Protein AF-A0A9D7EV94-F1 (afdb_monomer)

Structure (mmCIF, N/CA/C/O backbone):
data_AF-A0A9D7EV94-F1
#
_entry.id   AF-A0A9D7EV94-F1
#
loop_
_atom_site.group_PDB
_atom_site.id
_atom_site.type_symbol
_atom_site.label_atom_id
_atom_site.label_alt_id
_atom_site.label_comp_id
_atom_site.label_asym_id
_atom_site.label_entity_id
_atom_site.label_seq_id
_atom_site.pdbx_PDB_ins_code
_atom_site.Cartn_x
_atom_site.Cartn_y
_atom_site.Cartn_z
_atom_site.occupancy
_atom_site.B_iso_or_equiv
_atom_site.auth_seq_id
_atom_site.auth_comp_id
_atom_site.auth_asym_id
_atom_site.auth_atom_id
_atom_site.pdbx_PDB_model_num
ATOM 1 N N . MET A 1 1 ? -27.985 -12.246 15.672 1.00 58.81 1 MET A N 1
ATOM 2 C CA . MET A 1 1 ? -27.370 -10.903 15.567 1.00 58.81 1 MET A CA 1
ATOM 3 C C . MET A 1 1 ? -28.466 -9.871 15.795 1.00 58.81 1 MET A C 1
ATOM 5 O O . MET A 1 1 ? -29.436 -9.891 15.055 1.00 58.81 1 MET A O 1
ATOM 9 N N . THR A 1 2 ? -28.397 -9.056 16.849 1.00 80.75 2 THR A N 1
ATOM 10 C CA . THR A 1 2 ? -29.414 -8.018 17.110 1.00 80.75 2 THR A CA 1
ATOM 11 C C . THR A 1 2 ? -29.151 -6.788 16.237 1.00 80.75 2 THR A C 1
ATOM 13 O O . THR A 1 2 ? -28.001 -6.513 15.890 1.00 80.75 2 THR A O 1
ATOM 16 N N . ILE A 1 3 ? -30.199 -6.025 15.902 1.00 80.94 3 ILE A N 1
ATOM 17 C CA . ILE A 1 3 ? -30.101 -4.782 15.106 1.00 80.94 3 ILE A CA 1
ATOM 18 C C . ILE A 1 3 ? -29.064 -3.819 15.711 1.00 80.94 3 ILE A C 1
ATOM 20 O O . ILE A 1 3 ? -28.252 -3.239 14.996 1.00 80.94 3 ILE A O 1
ATOM 24 N N . PHE A 1 4 ? -29.019 -3.726 17.042 1.00 79.81 4 PHE A N 1
ATOM 25 C CA . PHE A 1 4 ? -28.048 -2.912 17.775 1.00 79.81 4 PHE A CA 1
ATOM 26 C C . PHE A 1 4 ? -26.586 -3.297 17.486 1.00 79.81 4 PHE A C 1
ATOM 28 O O . PHE A 1 4 ? -25.746 -2.431 17.233 1.00 79.81 4 PHE A O 1
ATOM 35 N N . ASN A 1 5 ? -26.279 -4.598 17.460 1.00 82.38 5 ASN A N 1
ATOM 36 C CA . ASN A 1 5 ? -24.929 -5.077 17.158 1.00 82.38 5 ASN A CA 1
ATOM 37 C C . ASN A 1 5 ? -24.549 -4.805 15.699 1.00 82.38 5 ASN A C 1
ATOM 39 O O . ASN A 1 5 ? -23.409 -4.437 15.431 1.00 82.38 5 ASN A O 1
ATOM 43 N N . ALA A 1 6 ? -25.503 -4.915 14.770 1.00 83.50 6 ALA A N 1
ATOM 44 C CA . ALA A 1 6 ? -25.271 -4.595 13.363 1.00 83.50 6 ALA A CA 1
ATOM 45 C C . ALA A 1 6 ? -24.903 -3.113 13.168 1.00 83.50 6 ALA A C 1
ATOM 47 O O . ALA A 1 6 ? -23.907 -2.808 12.513 1.00 83.50 6 ALA A O 1
ATOM 48 N N . VAL A 1 7 ? -25.640 -2.195 13.804 1.00 90.88 7 VAL A N 1
ATOM 49 C CA . VAL A 1 7 ? -25.361 -0.747 13.743 1.00 90.88 7 VAL A CA 1
ATOM 50 C C . VAL A 1 7 ? -23.974 -0.423 14.299 1.00 90.88 7 VAL A C 1
ATOM 52 O O . VAL A 1 7 ? -23.214 0.322 13.677 1.00 90.88 7 VAL A O 1
ATOM 55 N N . LYS A 1 8 ? -23.603 -1.018 15.440 1.00 87.81 8 LYS A N 1
ATOM 56 C CA . LYS A 1 8 ? -22.277 -0.820 16.043 1.00 87.81 8 LYS A CA 1
ATOM 57 C C . LYS A 1 8 ? -21.153 -1.310 15.124 1.00 87.81 8 LYS A C 1
ATOM 59 O O . LYS A 1 8 ? -20.160 -0.602 14.955 1.00 87.81 8 LYS A O 1
ATOM 64 N N . THR A 1 9 ? -21.319 -2.479 14.506 1.00 87.75 9 THR A N 1
ATOM 65 C CA . THR A 1 9 ? -20.346 -3.029 13.550 1.00 87.75 9 THR A CA 1
ATOM 66 C C . THR A 1 9 ? -20.185 -2.122 12.333 1.00 87.75 9 THR A C 1
ATOM 68 O O . THR A 1 9 ? -19.058 -1.773 11.985 1.00 87.75 9 THR A O 1
ATOM 71 N N . ILE A 1 10 ? -21.291 -1.668 11.733 1.00 90.69 10 ILE A N 1
ATOM 72 C CA . ILE A 1 10 ? -21.262 -0.754 10.579 1.00 90.69 10 ILE A CA 1
ATOM 73 C C . ILE A 1 10 ? -20.569 0.561 10.952 1.00 90.69 10 ILE A C 1
ATOM 75 O O . ILE A 1 10 ? -19.679 1.017 10.235 1.00 90.69 10 ILE A O 1
ATOM 79 N N . SER A 1 11 ? -20.914 1.152 12.099 1.00 91.75 11 SER A N 1
ATOM 80 C CA . SER A 1 11 ? -20.275 2.386 12.566 1.00 91.75 11 SER A CA 1
ATOM 81 C C . SER A 1 11 ? -18.770 2.208 12.789 1.00 91.75 11 SER A C 1
ATOM 83 O O . SER A 1 11 ? -17.992 3.106 12.457 1.00 91.75 11 SER A O 1
ATOM 85 N N . SER A 1 12 ? -18.349 1.070 13.347 1.00 89.69 12 SER A N 1
ATOM 86 C CA . SER A 1 12 ? -16.931 0.761 13.549 1.00 89.69 12 SER A CA 1
ATOM 87 C C . SER A 1 12 ? -16.199 0.633 12.215 1.00 89.69 12 SER A C 1
ATOM 89 O O . SER A 1 12 ? -15.134 1.224 12.045 1.00 89.69 12 SER A O 1
ATOM 91 N N . LEU A 1 13 ? -16.795 -0.073 11.252 1.00 92.25 13 LEU A N 1
ATOM 92 C CA . LEU A 1 13 ? -16.244 -0.250 9.911 1.00 92.25 13 LEU A CA 1
ATOM 93 C C . LEU A 1 13 ? -16.050 1.095 9.197 1.00 92.25 13 LEU A C 1
ATOM 95 O O . LEU A 1 13 ? -14.960 1.381 8.706 1.00 92.25 13 LEU A O 1
ATOM 99 N N . LEU A 1 14 ? -17.071 1.957 9.194 1.00 94.75 14 LEU A N 1
ATOM 100 C CA . LEU A 1 14 ? -16.985 3.290 8.585 1.00 94.75 14 LEU A CA 1
ATOM 101 C C . LEU A 1 14 ? -15.881 4.144 9.226 1.00 94.75 14 LEU A C 1
ATOM 103 O O . LEU A 1 14 ? -15.138 4.843 8.532 1.00 94.75 14 LEU A O 1
ATOM 107 N N . SER A 1 15 ? -15.735 4.061 10.551 1.00 94.56 15 SER A N 1
ATOM 108 C CA . SER A 1 15 ? -14.654 4.731 11.276 1.00 94.56 15 SER A CA 1
ATOM 109 C C . SER A 1 15 ? -13.273 4.204 10.865 1.00 94.56 15 SER A C 1
ATOM 111 O O . SER A 1 15 ? -12.369 5.002 10.594 1.00 94.56 15 SER A O 1
ATOM 113 N N . SER A 1 16 ? -13.109 2.882 10.761 1.00 95.19 16 SER A N 1
ATOM 114 C CA . SER A 1 16 ? -11.866 2.245 10.310 1.00 95.19 16 SER A CA 1
ATOM 115 C C . SER A 1 16 ? -11.503 2.627 8.877 1.00 95.19 16 SER A C 1
ATOM 117 O O . SER A 1 16 ? -10.353 2.988 8.621 1.00 95.19 16 SER A O 1
ATOM 119 N N . ILE A 1 17 ? -12.482 2.658 7.968 1.00 96.75 17 ILE A N 1
ATOM 120 C CA . ILE A 1 17 ? -12.293 3.109 6.582 1.00 96.75 17 ILE A CA 1
ATOM 121 C C . ILE A 1 17 ? -11.830 4.569 6.558 1.00 96.75 17 ILE A C 1
ATOM 123 O O . ILE A 1 17 ? -10.809 4.885 5.949 1.00 96.75 17 ILE A O 1
ATOM 127 N N . LYS A 1 18 ? -12.504 5.469 7.287 1.00 96.94 18 LYS A N 1
ATOM 128 C CA . LYS A 1 18 ? -12.112 6.889 7.361 1.00 96.94 18 LYS A CA 1
ATOM 129 C C . LYS A 1 18 ? -10.718 7.077 7.965 1.00 96.94 18 LYS A C 1
ATOM 131 O O . LYS A 1 18 ? -9.962 7.958 7.548 1.00 96.94 18 LYS A O 1
ATOM 136 N N . LYS A 1 19 ? -10.366 6.281 8.979 1.00 97.25 19 LYS A N 1
ATOM 137 C CA . LYS A 1 19 ? -9.023 6.278 9.573 1.00 97.25 19 LYS A CA 1
ATOM 138 C C . LYS A 1 19 ? -7.982 5.848 8.544 1.00 97.25 19 LYS A C 1
ATOM 140 O O . LYS A 1 19 ? -6.980 6.543 8.407 1.00 97.25 19 LYS A O 1
ATOM 145 N N . GLN A 1 20 ? -8.234 4.766 7.814 1.00 98.12 20 GLN A N 1
ATOM 146 C CA . GLN A 1 20 ? -7.299 4.252 6.822 1.00 98.12 20 GLN A CA 1
ATOM 147 C C . GLN A 1 20 ? -7.143 5.186 5.622 1.00 98.12 20 GLN A C 1
ATOM 149 O O . GLN A 1 20 ? -6.022 5.434 5.204 1.00 98.12 20 GLN A O 1
ATOM 154 N N . HIS A 1 21 ? -8.226 5.790 5.137 1.00 97.38 21 HIS A N 1
ATOM 155 C CA . HIS A 1 21 ? -8.156 6.778 4.061 1.00 97.38 21 HIS A CA 1
ATOM 156 C C . HIS A 1 21 ? -7.225 7.949 4.418 1.00 97.38 21 HIS A C 1
ATOM 158 O O . HIS A 1 21 ? -6.371 8.344 3.630 1.00 97.38 21 HIS A O 1
ATOM 164 N N . ARG A 1 22 ? -7.343 8.490 5.641 1.00 97.62 22 ARG A N 1
ATOM 165 C CA . ARG A 1 22 ? -6.420 9.533 6.128 1.00 97.62 22 ARG A CA 1
ATOM 166 C C . ARG A 1 22 ? -4.991 9.022 6.279 1.00 97.62 22 ARG A C 1
ATOM 168 O O . ARG A 1 22 ? -4.056 9.764 6.005 1.00 97.62 22 ARG A O 1
ATOM 175 N N . PHE A 1 23 ? -4.830 7.776 6.716 1.00 97.88 23 PHE A N 1
ATOM 176 C CA . PHE A 1 23 ? -3.520 7.154 6.873 1.00 97.88 23 PHE A CA 1
ATOM 177 C C . PHE A 1 23 ? -2.793 7.040 5.527 1.00 97.88 23 PHE A C 1
ATOM 179 O O . PHE A 1 23 ? -1.654 7.476 5.422 1.00 97.88 23 PHE A O 1
ATOM 186 N N . ILE 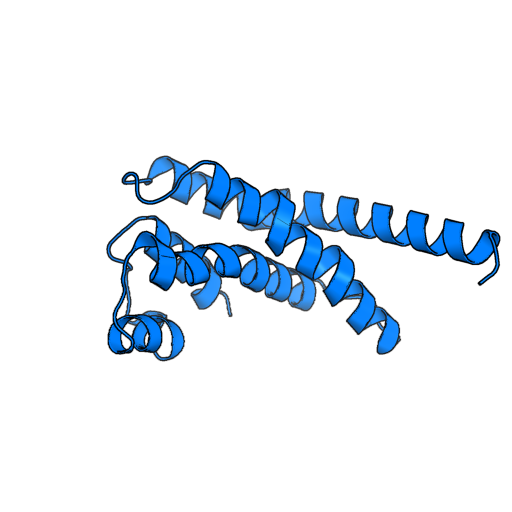A 1 24 ? -3.481 6.570 4.481 1.00 97.62 24 ILE A N 1
ATOM 187 C CA . ILE A 1 24 ? -2.966 6.521 3.103 1.00 97.62 24 ILE A CA 1
ATOM 188 C C . ILE A 1 24 ? -2.546 7.913 2.631 1.00 97.62 24 ILE A C 1
ATOM 190 O O . ILE A 1 24 ? -1.423 8.087 2.172 1.00 97.62 24 ILE A O 1
ATOM 194 N N . ALA A 1 25 ? -3.420 8.910 2.796 1.00 96.06 25 ALA A N 1
ATOM 195 C CA . ALA A 1 25 ? -3.134 10.287 2.394 1.00 96.06 25 ALA A CA 1
ATOM 196 C C . ALA A 1 25 ? -1.957 10.921 3.156 1.00 96.06 25 ALA A C 1
ATOM 198 O O . ALA A 1 25 ? -1.416 11.919 2.708 1.00 96.06 25 ALA A O 1
ATOM 199 N N . THR A 1 26 ? -1.572 10.373 4.311 1.00 96.19 26 THR A N 1
ATOM 200 C CA . THR A 1 26 ? -0.433 10.878 5.090 1.00 96.19 26 THR A CA 1
ATOM 201 C C . THR A 1 26 ? 0.852 10.132 4.742 1.00 96.19 26 THR A C 1
ATOM 203 O O . THR A 1 26 ? 1.899 10.745 4.586 1.00 96.19 26 THR A O 1
ATOM 206 N N . GLU A 1 27 ? 0.787 8.805 4.643 1.00 96.19 27 GLU A N 1
ATOM 207 C CA . GLU A 1 27 ? 1.979 7.951 4.581 1.00 96.19 27 GLU A CA 1
ATOM 208 C C . GLU A 1 27 ? 2.373 7.579 3.143 1.00 96.19 27 GLU A C 1
ATOM 210 O O . GLU A 1 27 ? 3.532 7.252 2.898 1.00 96.19 27 GLU A O 1
ATOM 215 N N . LEU A 1 28 ? 1.432 7.613 2.187 1.00 96.19 28 LEU A N 1
ATOM 216 C CA . LEU A 1 28 ? 1.699 7.250 0.788 1.00 96.19 28 LEU A CA 1
ATOM 217 C C . LEU A 1 28 ? 1.807 8.453 -0.154 1.00 96.19 28 LEU A C 1
ATOM 219 O O . LEU A 1 28 ? 2.230 8.268 -1.292 1.00 96.19 28 LEU A O 1
ATOM 223 N N . ASP A 1 29 ? 1.429 9.660 0.273 1.00 94.38 29 ASP A N 1
ATOM 224 C CA . ASP A 1 29 ? 1.285 10.810 -0.633 1.00 94.38 29 ASP A CA 1
ATOM 225 C C . ASP A 1 29 ? 2.571 11.119 -1.409 1.00 94.38 29 ASP A C 1
ATOM 22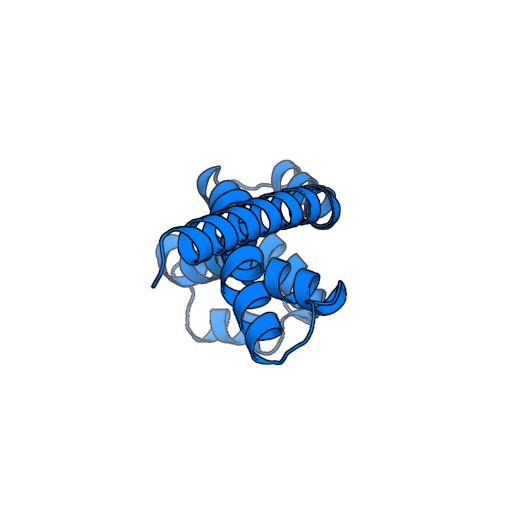7 O O . ASP A 1 29 ? 2.560 11.152 -2.638 1.00 94.38 29 ASP A O 1
ATOM 231 N N . GLU A 1 30 ? 3.707 11.222 -0.716 1.00 95.00 30 GLU A N 1
ATOM 232 C CA . GLU A 1 30 ? 4.998 11.507 -1.349 1.00 95.00 30 GLU A CA 1
ATOM 233 C C . GLU A 1 30 ? 5.444 10.392 -2.312 1.00 95.00 30 GLU A C 1
ATOM 235 O O . GLU A 1 30 ? 5.945 10.671 -3.408 1.00 95.00 30 GLU A O 1
ATOM 240 N N . ILE A 1 31 ? 5.224 9.129 -1.931 1.00 95.50 31 ILE A N 1
ATOM 241 C CA . ILE A 1 31 ? 5.574 7.956 -2.745 1.00 95.50 31 ILE A CA 1
ATOM 242 C C . ILE A 1 31 ? 4.758 7.974 -4.043 1.00 95.50 31 ILE A C 1
ATOM 244 O O . ILE A 1 31 ? 5.314 7.876 -5.139 1.00 95.50 31 ILE A O 1
ATOM 248 N N . LEU A 1 32 ? 3.442 8.174 -3.934 1.00 96.88 32 LEU A N 1
ATOM 249 C CA . LEU A 1 32 ? 2.542 8.195 -5.085 1.00 96.88 32 LEU A CA 1
ATOM 250 C C . LEU A 1 32 ? 2.741 9.438 -5.953 1.00 96.88 32 LEU A C 1
ATOM 252 O O . LEU A 1 32 ? 2.662 9.343 -7.177 1.00 96.88 32 LEU A O 1
ATOM 256 N N . ALA A 1 33 ? 3.025 10.597 -5.357 1.00 96.50 33 ALA A N 1
ATOM 257 C CA . ALA A 1 33 ? 3.353 11.808 -6.100 1.00 96.50 33 ALA A CA 1
ATOM 258 C C . ALA A 1 33 ? 4.643 11.632 -6.910 1.00 96.50 33 ALA A C 1
ATOM 260 O O . ALA A 1 33 ? 4.708 12.052 -8.066 1.00 96.50 33 ALA A O 1
ATOM 261 N N . THR A 1 34 ? 5.652 10.976 -6.334 1.00 95.94 34 THR A N 1
ATOM 262 C CA . THR A 1 34 ? 6.903 10.662 -7.033 1.00 95.94 34 THR A CA 1
ATOM 263 C C . THR A 1 34 ? 6.656 9.710 -8.196 1.00 95.94 34 THR A C 1
ATOM 265 O O . THR A 1 34 ? 7.029 10.043 -9.318 1.00 95.94 34 THR A O 1
ATOM 268 N N . ALA A 1 35 ? 5.934 8.609 -7.968 1.00 96.44 35 ALA A N 1
ATOM 269 C CA . ALA A 1 35 ? 5.608 7.647 -9.019 1.00 96.44 35 ALA A CA 1
ATOM 270 C C . ALA A 1 35 ? 4.795 8.263 -10.168 1.00 96.44 35 ALA A C 1
ATOM 272 O O . ALA A 1 35 ? 5.066 7.969 -11.327 1.00 96.44 35 ALA A O 1
ATOM 273 N N . LYS A 1 36 ? 3.851 9.171 -9.875 1.00 97.00 36 LYS A N 1
ATOM 274 C CA . LYS A 1 36 ? 3.103 9.911 -10.909 1.00 97.00 36 LYS A CA 1
ATOM 275 C C . LYS A 1 36 ? 4.001 10.809 -11.756 1.00 97.00 36 LYS A C 1
ATOM 277 O O . LYS A 1 36 ? 3.806 10.883 -12.964 1.00 97.00 36 LYS A O 1
ATOM 282 N N . ARG A 1 37 ? 4.963 11.504 -11.137 1.00 96.69 37 ARG A N 1
ATOM 283 C CA . ARG A 1 37 ? 5.885 12.408 -11.849 1.00 96.69 37 ARG A CA 1
ATOM 284 C C . ARG A 1 37 ? 6.864 11.658 -12.743 1.00 96.69 37 ARG A C 1
ATOM 286 O O . ARG A 1 37 ? 7.206 12.160 -13.805 1.00 96.69 37 ARG A O 1
ATOM 293 N N . SER A 1 38 ? 7.319 10.488 -12.304 1.00 95.00 38 SER A N 1
ATOM 294 C CA . SER A 1 38 ? 8.266 9.652 -13.042 1.00 95.00 38 SER A CA 1
ATOM 295 C C . SER A 1 38 ? 7.584 8.504 -13.786 1.00 95.00 38 SER A C 1
ATOM 297 O O . SER A 1 38 ? 8.227 7.487 -14.027 1.00 95.00 38 SER A O 1
ATOM 299 N N . ASN A 1 39 ? 6.284 8.598 -14.072 1.00 97.06 39 ASN A N 1
ATOM 300 C CA . ASN A 1 39 ? 5.548 7.525 -14.732 1.00 97.06 39 ASN A CA 1
ATOM 301 C C . ASN A 1 39 ? 5.959 7.424 -16.208 1.00 97.06 39 ASN A C 1
ATOM 303 O O . ASN A 1 39 ? 5.767 8.375 -16.963 1.00 97.06 39 ASN A O 1
ATOM 307 N N . ASP A 1 40 ? 6.495 6.276 -16.611 1.00 96.38 40 ASP A N 1
ATOM 308 C CA . ASP A 1 40 ? 6.895 5.966 -17.989 1.00 96.38 40 ASP A CA 1
ATOM 309 C C . ASP A 1 40 ? 5.751 5.389 -18.844 1.00 96.38 40 ASP A C 1
ATOM 311 O O . ASP A 1 40 ? 5.958 5.043 -20.004 1.00 96.38 40 ASP A O 1
ATOM 315 N N . 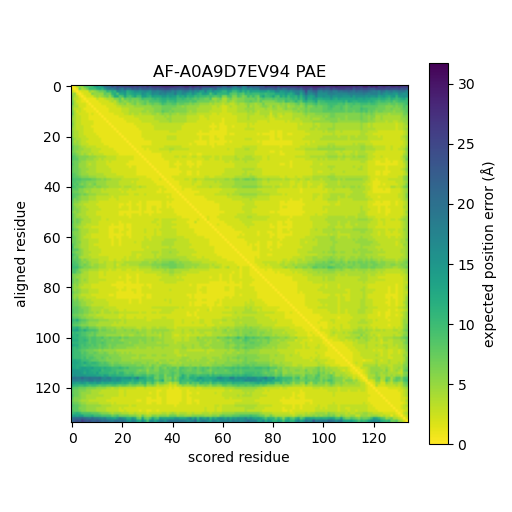GLY A 1 41 ? 4.538 5.317 -18.287 1.00 95.44 41 GLY A N 1
ATOM 316 C CA . GLY A 1 41 ? 3.351 4.755 -18.935 1.00 95.44 41 GLY A CA 1
ATOM 317 C C . GLY A 1 41 ? 2.998 3.348 -18.454 1.00 95.44 41 GLY A C 1
ATOM 318 O O . GLY A 1 41 ? 1.924 2.862 -18.793 1.00 95.44 41 GLY A O 1
ATOM 319 N N . SER A 1 42 ? 3.847 2.724 -17.629 1.00 95.56 42 SER A N 1
ATOM 320 C CA . SER A 1 42 ? 3.555 1.427 -16.995 1.00 95.56 42 SER A CA 1
ATOM 321 C C . SER A 1 42 ? 2.517 1.498 -15.868 1.00 95.56 42 SER A C 1
ATOM 323 O O . SER A 1 42 ? 1.981 0.463 -15.486 1.00 95.56 42 SER A O 1
ATOM 325 N N . LEU A 1 43 ? 2.217 2.694 -15.341 1.00 96.94 43 LEU A N 1
ATOM 326 C CA . LEU A 1 43 ? 1.160 2.914 -14.349 1.00 96.94 43 LEU A CA 1
ATOM 327 C C . LEU A 1 43 ? -0.027 3.660 -14.957 1.00 96.94 43 LEU A C 1
ATOM 329 O O . LEU A 1 43 ? 0.139 4.695 -15.613 1.00 96.94 43 LEU A O 1
ATOM 333 N N . ASP A 1 44 ? -1.234 3.216 -14.632 1.00 95.50 44 ASP A N 1
ATOM 334 C CA . ASP A 1 44 ? -2.482 3.869 -15.005 1.00 95.50 44 ASP A CA 1
ATOM 335 C C . ASP A 1 44 ? -3.298 4.329 -13.779 1.00 95.50 44 ASP A C 1
ATOM 337 O O . ASP A 1 44 ? -2.947 4.130 -12.612 1.00 95.50 44 ASP A O 1
ATOM 341 N N . ALA A 1 45 ? -4.418 5.012 -14.031 1.00 96.06 45 ALA A N 1
ATOM 342 C CA . ALA A 1 45 ? -5.288 5.516 -12.968 1.00 96.06 45 ALA A CA 1
ATOM 343 C C . ALA A 1 45 ? -5.915 4.397 -12.112 1.00 96.06 45 ALA A C 1
ATOM 345 O O . ALA A 1 45 ? -6.243 4.628 -10.942 1.00 96.06 45 ALA A O 1
ATOM 346 N N . SER A 1 46 ? -6.100 3.204 -12.683 1.00 95.56 46 SER A N 1
ATOM 347 C CA . SER A 1 46 ? -6.619 2.036 -11.978 1.00 95.56 46 SER A CA 1
ATOM 348 C C . SER A 1 46 ? -5.622 1.540 -10.933 1.00 95.56 46 SER A C 1
ATOM 350 O O . SER A 1 46 ? -6.051 1.220 -9.826 1.00 95.56 46 SER A O 1
ATOM 352 N N . ASP A 1 47 ? -4.317 1.612 -11.198 1.00 96.50 47 ASP A N 1
ATOM 353 C CA . ASP A 1 47 ? -3.275 1.184 -10.256 1.00 96.50 47 ASP A CA 1
ATOM 354 C C . ASP A 1 47 ? -3.271 2.071 -9.006 1.00 96.50 47 ASP A C 1
ATOM 356 O O . ASP A 1 47 ? -3.376 1.594 -7.870 1.00 96.50 47 ASP A O 1
ATOM 360 N N . PHE A 1 48 ? -3.306 3.394 -9.196 1.00 97.62 48 PHE A N 1
ATOM 361 C CA . PHE A 1 48 ? -3.438 4.336 -8.079 1.00 97.62 48 PHE A CA 1
ATOM 362 C C . PHE A 1 48 ? -4.750 4.145 -7.314 1.00 97.62 48 PHE A C 1
ATOM 364 O O . PHE A 1 48 ? -4.775 4.284 -6.086 1.00 97.62 48 PHE A O 1
ATOM 371 N N . LYS A 1 49 ? -5.845 3.813 -8.006 1.00 97.00 49 LYS A N 1
ATOM 372 C CA . LYS A 1 49 ? -7.136 3.523 -7.371 1.00 97.00 49 LYS A CA 1
ATOM 373 C C . LYS A 1 49 ? -7.085 2.223 -6.566 1.00 97.00 49 LYS A C 1
ATOM 375 O O . LYS A 1 49 ? -7.585 2.213 -5.440 1.00 97.00 49 LYS A O 1
ATOM 380 N N . LYS A 1 50 ? -6.451 1.164 -7.083 1.00 96.56 50 LYS A N 1
ATOM 381 C CA . LYS A 1 50 ? -6.237 -0.101 -6.364 1.00 96.56 50 LYS A CA 1
ATOM 382 C C . LYS A 1 50 ? -5.468 0.158 -5.062 1.00 96.56 50 LYS A C 1
ATOM 384 O O . LYS A 1 50 ? -5.913 -0.274 -3.997 1.00 96.56 50 LYS A O 1
ATOM 389 N N . ILE A 1 51 ? -4.397 0.954 -5.127 1.00 97.50 51 ILE A N 1
ATOM 390 C CA . ILE A 1 51 ? -3.584 1.341 -3.963 1.00 97.50 51 ILE A CA 1
ATOM 391 C C . ILE A 1 51 ? -4.400 2.132 -2.932 1.00 97.50 51 ILE A C 1
ATOM 393 O O . ILE A 1 51 ? -4.374 1.826 -1.743 1.00 97.50 51 ILE A O 1
ATOM 397 N N . THR A 1 52 ? -5.121 3.167 -3.366 1.00 97.12 52 THR A N 1
ATOM 398 C CA . THR A 1 52 ? -5.679 4.170 -2.438 1.00 97.12 52 THR A CA 1
ATOM 399 C C . THR A 1 52 ? -7.117 3.899 -1.996 1.00 97.12 52 THR A C 1
ATOM 401 O O . THR A 1 52 ? -7.519 4.357 -0.928 1.00 97.12 52 THR A O 1
ATOM 404 N N . HIS A 1 53 ? -7.894 3.156 -2.788 1.00 95.81 53 HIS A N 1
ATOM 405 C CA . HIS A 1 53 ? -9.337 2.972 -2.582 1.00 95.81 53 HIS A CA 1
ATOM 406 C C . HIS A 1 53 ? -9.782 1.508 -2.560 1.00 95.81 53 HIS A C 1
ATOM 408 O O . HIS A 1 53 ? -10.936 1.246 -2.221 1.00 95.81 53 HIS A O 1
ATOM 414 N N . TYR A 1 54 ? -8.903 0.561 -2.902 1.00 95.50 54 TYR A N 1
ATOM 415 C CA . TYR A 1 54 ? -9.233 -0.861 -2.900 1.00 95.50 54 TYR A CA 1
ATOM 416 C 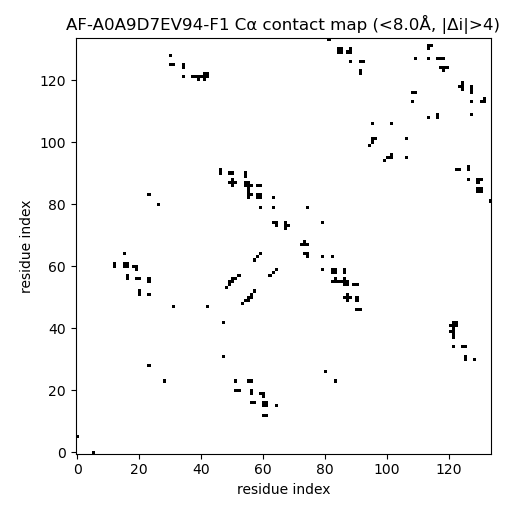C . TYR A 1 54 ? -8.359 -1.632 -1.916 1.00 95.50 54 TYR A C 1
ATOM 418 O O . TYR A 1 54 ? -8.666 -1.631 -0.728 1.00 95.50 54 TYR A O 1
ATOM 426 N N . TYR A 1 55 ? -7.256 -2.234 -2.353 1.00 96.44 55 TYR A N 1
ATOM 427 C CA . TYR A 1 55 ? -6.431 -3.096 -1.512 1.00 96.44 55 TYR A CA 1
ATOM 428 C C . TYR A 1 55 ? -5.788 -2.340 -0.343 1.00 96.44 55 TYR A C 1
ATOM 430 O O . TYR A 1 55 ? -5.970 -2.739 0.807 1.00 96.44 55 TYR A O 1
ATOM 438 N N . GLY A 1 56 ? -5.133 -1.197 -0.582 1.00 95.69 56 GLY A N 1
ATOM 439 C CA . GLY A 1 56 ? -4.515 -0.412 0.501 1.00 95.69 56 GLY A CA 1
ATOM 440 C C . GLY A 1 56 ? -5.520 0.224 1.473 1.00 95.69 56 GLY A C 1
ATOM 441 O O . GLY A 1 56 ? -5.146 0.599 2.589 1.00 95.69 56 GLY A O 1
ATOM 442 N N . LEU A 1 57 ? -6.805 0.299 1.097 1.00 97.06 57 LEU A N 1
ATOM 443 C CA . LEU A 1 57 ? -7.894 0.762 1.961 1.00 97.06 57 LEU A CA 1
ATOM 444 C C . LEU A 1 57 ? -8.551 -0.395 2.725 1.00 97.06 57 LEU A C 1
ATOM 446 O O . LEU A 1 57 ? -8.624 -0.367 3.953 1.00 97.06 57 LEU A O 1
ATOM 450 N N . ALA A 1 58 ? -9.037 -1.405 2.008 1.00 95.62 58 ALA A N 1
ATOM 451 C CA . ALA A 1 58 ? -9.835 -2.489 2.562 1.00 95.62 58 ALA A CA 1
ATOM 452 C C . ALA A 1 58 ? -8.998 -3.450 3.412 1.00 95.62 58 ALA A C 1
ATOM 454 O O . ALA A 1 58 ? -9.450 -3.844 4.489 1.00 95.62 58 ALA A O 1
ATOM 455 N N . VAL A 1 59 ? -7.773 -3.788 2.990 1.00 96.06 59 VAL A N 1
ATOM 456 C CA . VAL A 1 59 ? -6.934 -4.748 3.727 1.00 96.06 59 VAL A CA 1
ATOM 457 C C . VAL A 1 59 ? -6.646 -4.244 5.148 1.00 96.06 59 VAL A C 1
ATOM 459 O O . VAL A 1 59 ? -6.959 -4.965 6.096 1.00 96.06 59 VAL A O 1
ATOM 462 N N . PRO A 1 60 ? -6.175 -3.004 5.380 1.00 97.00 60 PRO A N 1
ATOM 463 C CA . PRO A 1 60 ? -5.919 -2.552 6.748 1.00 97.00 60 PRO A CA 1
ATOM 464 C C . PRO A 1 60 ? -7.203 -2.196 7.512 1.00 97.00 60 PRO A C 1
ATOM 466 O O . PRO A 1 60 ? -7.300 -2.476 8.707 1.00 97.00 60 PRO A O 1
ATOM 469 N N . ALA A 1 61 ? -8.192 -1.571 6.856 1.00 96.50 61 ALA A N 1
ATOM 470 C CA . ALA A 1 61 ? -9.404 -1.082 7.526 1.00 96.50 61 ALA A CA 1
ATOM 471 C C . ALA A 1 61 ? -10.398 -2.186 7.901 1.00 96.50 61 ALA A C 1
ATOM 473 O O . ALA A 1 61 ? -11.172 -2.007 8.839 1.00 96.50 61 ALA A O 1
ATOM 474 N N . ILE A 1 62 ? -10.413 -3.289 7.152 1.00 94.38 62 ILE A N 1
ATOM 475 C CA . ILE A 1 62 ? -11.365 -4.383 7.347 1.00 94.38 62 ILE A CA 1
ATOM 476 C C . ILE A 1 62 ? -10.634 -5.582 7.927 1.00 94.38 62 ILE A C 1
ATOM 478 O O . ILE A 1 62 ? -10.853 -5.925 9.088 1.00 94.38 62 ILE A O 1
ATOM 482 N N . LEU A 1 63 ? -9.743 -6.197 7.147 1.00 95.25 63 LEU A N 1
ATOM 483 C CA . LEU A 1 63 ? -9.081 -7.436 7.549 1.00 95.25 63 LEU A CA 1
ATOM 484 C C . LEU A 1 63 ? -8.145 -7.199 8.738 1.00 95.25 63 LEU A C 1
ATOM 486 O O . LEU A 1 63 ? -8.262 -7.869 9.761 1.00 95.25 63 LEU A O 1
ATOM 490 N N . GLY A 1 64 ? -7.269 -6.203 8.639 1.00 96.00 64 GLY A N 1
ATOM 491 C CA . GLY A 1 64 ? -6.305 -5.888 9.685 1.00 96.00 64 GLY A CA 1
ATOM 492 C C . GLY A 1 64 ? -6.961 -5.496 11.007 1.00 96.00 64 GLY A C 1
ATOM 493 O O . GLY A 1 64 ? -6.632 -6.061 12.050 1.00 96.00 64 GLY A O 1
ATOM 494 N N . ASP A 1 65 ? -7.906 -4.550 10.980 1.00 94.62 65 ASP A N 1
ATOM 495 C CA . ASP A 1 65 ? -8.607 -4.128 12.200 1.00 94.62 65 ASP A CA 1
ATOM 496 C C . ASP A 1 65 ? -9.411 -5.291 12.813 1.00 94.62 65 ASP A C 1
ATOM 498 O O . ASP A 1 65 ? -9.441 -5.423 14.038 1.00 94.62 65 ASP A O 1
ATOM 502 N N . SER A 1 66 ? -9.978 -6.185 11.991 1.00 93.25 66 SER A N 1
ATOM 503 C CA . SER A 1 66 ? -10.656 -7.398 12.474 1.00 93.25 66 SER A CA 1
ATOM 504 C C . SER A 1 66 ? -9.689 -8.378 13.142 1.00 93.25 66 SER A C 1
ATOM 506 O O . SER A 1 66 ? -9.983 -8.873 14.228 1.00 93.25 66 SER A O 1
ATOM 508 N N . ILE A 1 67 ? -8.514 -8.627 12.553 1.00 95.19 67 ILE A N 1
ATOM 509 C CA . ILE A 1 67 ? -7.485 -9.506 13.137 1.00 95.19 67 ILE A CA 1
ATOM 510 C C . ILE A 1 67 ? -6.998 -8.955 14.482 1.00 95.19 67 ILE A C 1
ATOM 512 O O . ILE A 1 67 ? -6.886 -9.698 15.458 1.00 95.19 67 ILE A O 1
ATOM 516 N N . CYS A 1 68 ? -6.734 -7.650 14.568 1.00 95.19 68 CYS A N 1
ATOM 517 C CA . CYS A 1 68 ? -6.338 -7.021 15.826 1.00 95.19 68 CYS A CA 1
ATOM 518 C C . CYS A 1 68 ? -7.453 -7.129 16.880 1.00 95.19 68 CYS A C 1
ATOM 520 O O . CYS A 1 68 ? -7.175 -7.511 18.019 1.00 95.19 68 CYS A O 1
ATOM 522 N N . ALA A 1 69 ? -8.710 -6.883 16.492 1.00 91.88 69 ALA A N 1
ATOM 523 C CA . ALA A 1 69 ? -9.858 -7.025 17.383 1.00 91.88 69 ALA A CA 1
ATOM 524 C C . ALA A 1 69 ? -10.015 -8.462 17.911 1.00 91.88 69 ALA A C 1
ATOM 526 O O . ALA A 1 69 ? -10.236 -8.636 19.108 1.00 91.88 69 ALA A O 1
ATOM 527 N N . LEU A 1 70 ? -9.829 -9.480 17.061 1.00 94.00 70 LEU A N 1
ATOM 528 C CA . LEU A 1 70 ? -9.837 -10.894 17.465 1.00 94.00 70 LEU A CA 1
ATOM 529 C C . LEU A 1 70 ? -8.733 -11.218 18.478 1.00 94.00 70 LEU A C 1
ATOM 531 O O . LEU A 1 70 ? -8.949 -12.004 19.395 1.00 94.00 70 LEU A O 1
ATOM 535 N N . ARG A 1 71 ? -7.565 -10.579 18.351 1.00 95.56 71 ARG A N 1
ATOM 536 C CA . ARG A 1 71 ? -6.458 -10.700 19.314 1.00 95.56 71 ARG A CA 1
ATOM 537 C C . ARG A 1 71 ? -6.685 -9.897 20.603 1.00 95.56 71 ARG A C 1
ATOM 539 O O . ARG A 1 71 ? -5.880 -10.013 21.520 1.00 95.56 71 ARG A O 1
ATOM 546 N N . GLY A 1 72 ? -7.726 -9.065 20.675 1.00 95.19 72 GLY A N 1
ATOM 547 C CA . GLY A 1 72 ? -7.994 -8.179 21.812 1.00 95.19 72 GLY A CA 1
ATOM 548 C C . GLY A 1 72 ? -7.142 -6.904 21.846 1.00 95.19 72 GLY A C 1
ATOM 549 O O . GLY A 1 72 ? -7.123 -6.212 22.863 1.00 95.19 72 GLY A O 1
ATOM 550 N N . PHE A 1 73 ? -6.455 -6.559 20.752 1.00 95.19 73 PHE A N 1
ATOM 551 C CA . PHE A 1 73 ? -5.582 -5.384 20.672 1.00 95.19 73 PHE A CA 1
ATOM 552 C C . PHE A 1 73 ? -6.053 -4.395 19.605 1.00 95.19 73 PHE A C 1
ATOM 554 O O . PHE A 1 73 ? -6.736 -4.740 18.645 1.00 95.19 73 PHE A O 1
ATOM 561 N N . LYS A 1 74 ? -5.661 -3.127 19.746 1.00 94.06 74 LYS A N 1
ATOM 562 C CA . LYS A 1 74 ? -5.798 -2.151 18.659 1.00 94.06 74 LYS A CA 1
ATOM 563 C C . LYS A 1 74 ? -4.599 -2.271 17.729 1.00 94.06 74 LYS A C 1
ATOM 565 O O . LYS A 1 74 ? -3.478 -2.421 18.203 1.00 94.06 74 LYS A O 1
ATOM 570 N N . MET A 1 75 ? -4.834 -2.112 16.430 1.00 96.31 75 MET A N 1
ATOM 571 C CA . MET A 1 75 ? -3.755 -2.049 15.450 1.00 96.31 75 MET A CA 1
ATOM 572 C C . MET A 1 75 ? -2.814 -0.878 15.750 1.00 96.31 75 MET A C 1
ATOM 574 O O . MET A 1 75 ? -3.245 0.282 15.839 1.00 96.31 75 MET A O 1
ATOM 578 N N . THR A 1 76 ? -1.529 -1.188 15.873 1.00 96.62 76 THR A N 1
ATOM 579 C CA . THR A 1 76 ? -0.456 -0.205 16.0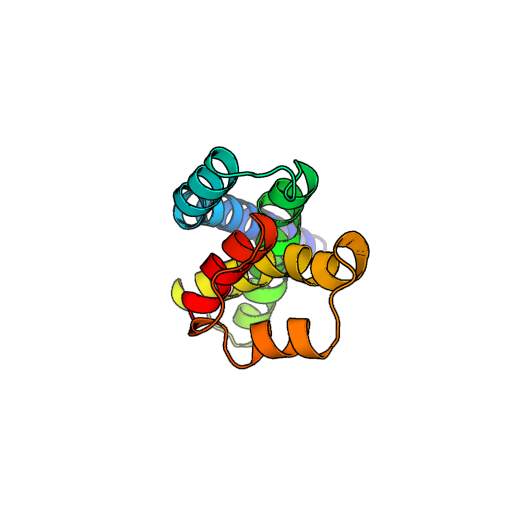42 1.00 96.62 76 THR A CA 1
ATOM 580 C C . THR A 1 76 ? -0.203 0.573 14.747 1.00 96.62 76 THR A C 1
ATOM 582 O O . THR A 1 76 ? -0.616 0.169 13.658 1.00 96.62 76 THR A O 1
ATOM 585 N N . LYS A 1 77 ? 0.519 1.702 14.833 1.00 96.44 77 LYS A N 1
ATOM 586 C CA . LYS A 1 77 ? 0.944 2.441 13.632 1.00 96.44 77 LYS A CA 1
ATOM 587 C C . LYS A 1 77 ? 1.803 1.565 12.710 1.00 96.44 77 LYS A C 1
ATOM 589 O O . LYS A 1 77 ? 1.596 1.594 11.503 1.00 96.44 77 LYS A O 1
ATOM 594 N N . LYS A 1 78 ? 2.727 0.780 13.278 1.00 95.94 78 LYS A N 1
ATOM 595 C CA . LYS A 1 78 ? 3.633 -0.094 12.518 1.00 95.94 78 LYS A CA 1
ATOM 596 C C . LYS A 1 78 ? 2.868 -1.189 11.770 1.00 95.94 78 LYS A C 1
ATOM 598 O O . LYS A 1 78 ? 3.084 -1.350 10.576 1.00 95.94 78 LYS A O 1
ATOM 603 N N . GLU A 1 79 ? 1.938 -1.878 12.436 1.00 96.50 79 GLU A N 1
ATOM 604 C CA . GLU A 1 79 ? 1.073 -2.880 11.786 1.00 96.50 79 GLU A CA 1
ATOM 605 C C . GLU A 1 79 ? 0.217 -2.247 10.681 1.00 96.50 79 GLU A C 1
ATOM 607 O O . GLU A 1 79 ? 0.098 -2.808 9.595 1.00 96.50 79 GLU A O 1
ATOM 612 N N . ARG A 1 80 ? -0.337 -1.049 10.924 1.00 97.50 80 ARG A N 1
ATOM 613 C CA . ARG A 1 80 ? -1.126 -0.341 9.909 1.00 97.50 80 ARG A CA 1
ATOM 614 C C . ARG A 1 80 ? -0.298 0.021 8.690 1.00 97.50 80 ARG A C 1
ATOM 616 O O . ARG A 1 80 ? -0.771 -0.170 7.575 1.00 97.50 80 ARG A O 1
ATOM 623 N N . LEU A 1 81 ? 0.913 0.534 8.897 1.00 96.50 81 LEU A N 1
ATOM 624 C CA . LEU A 1 81 ? 1.824 0.859 7.807 1.00 96.50 81 LEU A CA 1
ATOM 625 C C . LEU A 1 81 ? 2.177 -0.390 7.003 1.00 96.50 81 LEU A C 1
ATOM 627 O O . LEU A 1 81 ? 2.072 -0.357 5.782 1.00 96.50 81 LEU A O 1
ATOM 631 N N . ALA A 1 82 ? 2.465 -1.501 7.685 1.00 95.69 82 ALA A N 1
ATOM 632 C CA . ALA A 1 82 ? 2.783 -2.758 7.025 1.00 95.69 82 ALA A CA 1
ATOM 633 C C . ALA A 1 82 ? 1.654 -3.289 6.147 1.00 95.69 82 ALA A C 1
ATOM 635 O O . ALA A 1 82 ? 1.849 -3.548 4.962 1.00 95.69 82 ALA A O 1
ATOM 636 N N . LEU A 1 83 ? 0.437 -3.345 6.685 1.00 96.69 83 LEU A N 1
ATOM 637 C CA . LEU A 1 83 ? -0.728 -3.750 5.903 1.00 96.69 83 LEU A CA 1
ATOM 638 C C . LEU A 1 83 ? -1.048 -2.757 4.778 1.00 96.69 83 LEU A C 1
ATOM 640 O O . LEU A 1 83 ? -1.587 -3.151 3.747 1.00 96.69 83 LEU A O 1
ATOM 644 N N . THR A 1 84 ? -0.735 -1.471 4.965 1.00 97.00 84 THR A N 1
ATOM 645 C CA . THR A 1 84 ? -0.931 -0.448 3.929 1.00 97.00 84 THR A CA 1
ATOM 646 C C . THR A 1 84 ? 0.022 -0.675 2.762 1.00 97.00 84 THR A C 1
ATOM 648 O O . THR A 1 84 ? -0.437 -0.670 1.625 1.00 97.00 84 THR A O 1
ATOM 651 N N . TYR A 1 85 ? 1.312 -0.914 3.018 1.00 96.19 85 TYR A N 1
ATOM 652 C CA . TYR A 1 85 ? 2.280 -1.229 1.963 1.00 96.19 85 TYR A CA 1
ATOM 653 C C . TYR A 1 85 ? 1.971 -2.567 1.296 1.00 96.19 85 TYR A C 1
ATOM 655 O O . TYR A 1 85 ? 1.961 -2.626 0.070 1.00 96.19 85 TYR A O 1
ATOM 663 N N . GLN A 1 86 ? 1.618 -3.600 2.067 1.00 94.94 86 GLN A N 1
ATOM 664 C CA . GLN A 1 86 ? 1.189 -4.888 1.519 1.00 94.94 86 GLN A CA 1
ATOM 665 C C . GLN A 1 86 ? -0.029 -4.730 0.593 1.00 94.94 86 GLN A C 1
ATOM 667 O O . GLN A 1 86 ? -0.022 -5.206 -0.541 1.00 94.94 86 GLN A O 1
ATOM 672 N N . GLY A 1 87 ? -1.069 -4.017 1.041 1.00 95.88 87 GLY A N 1
ATOM 673 C CA . GLY A 1 87 ? -2.248 -3.748 0.218 1.00 95.88 87 GLY A CA 1
ATOM 674 C C . GLY A 1 87 ? -1.929 -2.883 -1.005 1.00 95.88 87 GLY A C 1
ATOM 675 O O . GLY A 1 87 ? -2.437 -3.147 -2.089 1.00 95.88 87 GLY A O 1
ATOM 676 N N . ALA A 1 88 ? -1.061 -1.878 -0.866 1.00 95.31 88 ALA A N 1
ATOM 677 C CA . ALA A 1 88 ? -0.636 -1.033 -1.980 1.00 95.31 88 ALA A CA 1
ATOM 678 C C . ALA A 1 88 ? 0.094 -1.837 -3.067 1.00 95.31 88 ALA A C 1
ATOM 680 O O . ALA A 1 88 ? -0.204 -1.683 -4.248 1.00 95.31 88 ALA A O 1
ATOM 681 N N . MET A 1 89 ? 1.010 -2.724 -2.677 1.00 93.56 89 MET A N 1
ATOM 682 C CA . MET A 1 89 ? 1.804 -3.497 -3.632 1.00 93.56 89 MET A CA 1
ATOM 683 C C . MET A 1 89 ? 1.039 -4.666 -4.270 1.00 93.56 89 MET A C 1
ATOM 685 O O . MET A 1 89 ? 1.436 -5.104 -5.339 1.00 93.56 89 MET A O 1
ATOM 689 N N . THR A 1 90 ? -0.060 -5.143 -3.666 1.00 94.38 90 THR A N 1
ATOM 690 C CA . THR A 1 90 ? -0.802 -6.331 -4.149 1.00 94.38 90 THR A CA 1
ATOM 691 C C . THR A 1 90 ? -1.224 -6.182 -5.611 1.00 94.38 90 THR A C 1
ATOM 693 O O . THR A 1 90 ? -0.895 -7.021 -6.433 1.00 94.38 90 THR A O 1
ATOM 696 N N . GLY A 1 91 ? -1.874 -5.067 -5.961 1.00 93.94 91 GLY A N 1
ATOM 697 C CA . GLY A 1 91 ? -2.331 -4.855 -7.337 1.00 93.94 91 GLY A CA 1
ATOM 698 C C . GLY A 1 91 ? -1.199 -4.662 -8.350 1.00 93.94 91 GLY A C 1
ATOM 699 O O . GLY A 1 91 ? -1.404 -4.952 -9.518 1.00 93.94 91 GLY A O 1
ATOM 700 N N . LEU A 1 92 ? -0.032 -4.179 -7.908 1.00 94.56 92 LEU A N 1
ATOM 701 C CA . LEU A 1 92 ? 1.160 -4.061 -8.756 1.00 94.56 92 LEU A CA 1
ATOM 702 C C . LEU A 1 92 ? 1.796 -5.432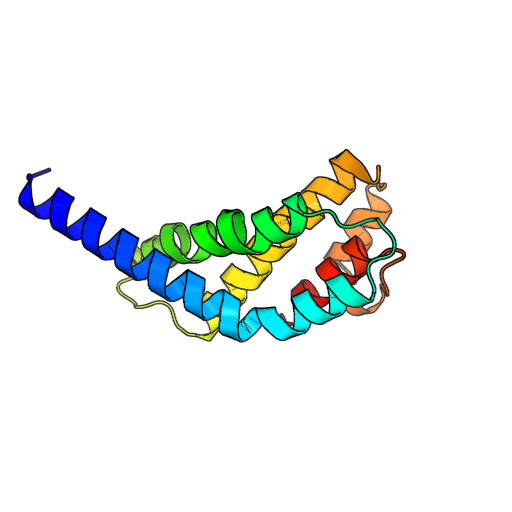 -8.995 1.00 94.56 92 LEU A C 1
ATOM 704 O O . LEU A 1 92 ? 2.274 -5.706 -10.087 1.00 94.56 92 LEU A O 1
ATOM 708 N N . PHE A 1 93 ? 1.785 -6.282 -7.969 1.00 93.62 93 PHE A N 1
ATOM 709 C CA . PHE A 1 93 ? 2.293 -7.642 -8.055 1.00 93.62 93 PHE A CA 1
ATOM 710 C C . PHE A 1 93 ? 1.424 -8.516 -8.961 1.00 93.62 93 PHE A C 1
ATOM 712 O O . PHE A 1 93 ? 1.968 -9.266 -9.759 1.00 93.62 93 PHE A O 1
ATOM 719 N N . ASP A 1 94 ? 0.095 -8.377 -8.894 1.00 92.88 94 ASP A N 1
ATOM 720 C CA . ASP A 1 94 ? -0.825 -9.046 -9.828 1.00 92.88 94 ASP A CA 1
ATOM 721 C C . ASP A 1 94 ? -0.478 -8.678 -11.287 1.00 92.88 94 ASP A C 1
ATOM 723 O O . ASP A 1 94 ? -0.357 -9.541 -12.156 1.00 92.88 94 ASP A O 1
ATOM 727 N N . ASP A 1 95 ? -0.217 -7.391 -11.543 1.00 92.75 95 ASP A N 1
ATOM 728 C CA . ASP A 1 95 ? 0.115 -6.885 -12.876 1.00 92.75 95 ASP A CA 1
ATOM 729 C C . ASP A 1 95 ? 1.461 -7.422 -13.415 1.00 92.75 95 ASP A C 1
ATOM 731 O O . ASP A 1 95 ? 1.645 -7.455 -14.634 1.00 92.75 95 ASP A O 1
ATOM 735 N N . PHE A 1 96 ? 2.389 -7.882 -12.560 1.00 92.19 96 PHE A N 1
ATOM 736 C CA . PHE A 1 96 ? 3.622 -8.556 -13.009 1.00 92.19 96 PHE A CA 1
ATOM 737 C C . PHE A 1 96 ? 3.322 -9.794 -13.856 1.00 92.19 96 PHE A C 1
ATOM 739 O O . PHE A 1 96 ? 4.012 -10.035 -14.845 1.00 92.19 96 PHE A O 1
ATOM 746 N N . PHE A 1 97 ? 2.259 -10.520 -13.515 1.00 90.62 97 PHE A N 1
ATOM 747 C CA . PHE A 1 97 ? 1.789 -11.666 -14.286 1.00 90.62 97 PHE A CA 1
ATOM 748 C C . PHE A 1 97 ? 0.833 -11.228 -15.400 1.00 90.62 97 PHE A C 1
ATOM 750 O O . PHE A 1 97 ? 1.002 -11.621 -16.550 1.00 90.62 97 PHE A O 1
ATOM 757 N N . ASP A 1 98 ? -0.148 -10.381 -15.078 1.00 90.00 98 ASP A N 1
ATOM 758 C CA . ASP A 1 98 ? -1.266 -10.092 -15.985 1.00 90.00 98 ASP A CA 1
ATOM 759 C C . ASP A 1 98 ? -0.921 -9.104 -17.113 1.00 90.00 98 ASP A C 1
ATOM 761 O O . ASP A 1 98 ? -1.506 -9.171 -18.198 1.00 90.00 98 ASP A O 1
ATOM 765 N N . LYS A 1 99 ? -0.019 -8.146 -16.857 1.00 89.25 99 LYS A N 1
ATOM 766 C CA . LYS A 1 99 ? 0.317 -7.057 -17.795 1.00 89.25 99 LYS A CA 1
ATOM 767 C C . LYS A 1 99 ? 1.740 -7.150 -18.336 1.00 89.25 99 LYS A C 1
ATOM 769 O O . LYS A 1 99 ? 1.958 -6.818 -19.499 1.00 89.25 99 LYS A O 1
ATOM 774 N N . PHE A 1 100 ? 2.697 -7.532 -17.492 1.00 89.25 100 PHE A N 1
ATOM 775 C CA . PHE A 1 100 ? 4.122 -7.481 -17.832 1.00 89.25 100 PHE A CA 1
ATOM 776 C C . PHE A 1 100 ? 4.704 -8.822 -18.290 1.00 89.25 100 PHE A C 1
ATOM 778 O O . PHE A 1 100 ? 5.833 -8.822 -18.773 1.00 89.25 100 PHE A O 1
ATOM 785 N N . ASP A 1 101 ? 3.950 -9.923 -18.170 1.00 91.00 101 ASP A N 1
ATOM 786 C CA . ASP A 1 101 ? 4.380 -11.279 -18.552 1.00 91.00 101 ASP A CA 1
ATOM 787 C C . ASP A 1 101 ? 5.768 -11.631 -17.979 1.00 91.00 101 ASP A C 1
ATOM 789 O O . ASP A 1 101 ? 6.662 -12.124 -18.671 1.00 91.00 101 ASP A O 1
ATOM 793 N N . MET A 1 102 ? 5.990 -11.288 -16.704 1.00 92.19 102 MET A N 1
ATOM 794 C CA . MET A 1 102 ? 7.255 -11.574 -16.034 1.00 92.19 102 MET A CA 1
ATOM 795 C C . MET A 1 102 ? 7.449 -13.078 -15.854 1.00 92.19 102 MET A C 1
ATOM 797 O O . MET A 1 102 ? 6.546 -13.792 -15.424 1.00 92.19 102 MET A O 1
ATOM 801 N N . SER A 1 103 ? 8.675 -13.540 -16.093 1.00 91.75 103 SER A N 1
ATOM 802 C CA . SER A 1 103 ? 9.081 -14.912 -15.774 1.00 91.75 103 SER A CA 1
ATOM 803 C C . SER A 1 103 ? 9.086 -15.182 -14.266 1.00 91.75 103 SER A C 1
ATOM 805 O O . SER A 1 103 ? 9.299 -14.278 -13.449 1.00 91.75 103 SER A O 1
ATOM 807 N N . ASP A 1 104 ? 8.946 -16.456 -13.897 1.00 90.69 104 ASP A N 1
ATOM 808 C CA . ASP A 1 104 ? 9.048 -16.926 -12.512 1.00 90.69 104 ASP A CA 1
ATOM 809 C C . ASP A 1 104 ? 10.360 -16.470 -11.854 1.00 90.69 104 ASP A C 1
ATOM 811 O O . ASP A 1 104 ? 10.371 -16.073 -10.685 1.00 90.69 104 ASP A O 1
ATOM 815 N N . GLU A 1 105 ? 11.471 -16.469 -12.598 1.00 89.75 105 GLU A N 1
ATOM 816 C CA . GLU A 1 105 ? 12.770 -15.999 -12.117 1.00 89.75 105 GLU A CA 1
ATOM 817 C C . GLU A 1 105 ? 12.769 -14.498 -11.800 1.00 89.75 105 GLU A C 1
ATOM 819 O O . GLU A 1 105 ? 13.324 -14.090 -10.775 1.00 89.75 105 GLU A O 1
ATOM 824 N N . GLN A 1 106 ? 12.137 -13.676 -12.646 1.00 88.62 106 GLN A N 1
ATOM 825 C CA . GLN A 1 106 ? 12.014 -12.232 -12.416 1.00 88.62 106 GLN A CA 1
ATOM 826 C C . GLN A 1 106 ? 11.158 -11.949 -11.179 1.00 88.62 106 GLN A C 1
ATOM 828 O O . GLN A 1 106 ? 11.585 -11.206 -10.291 1.00 88.62 106 GLN A O 1
ATOM 833 N N . VAL A 1 107 ? 9.993 -12.591 -11.069 1.00 89.75 107 VAL A N 1
ATOM 834 C CA . VAL A 1 107 ? 9.108 -12.447 -9.903 1.00 89.75 107 VAL A CA 1
ATOM 835 C C . VAL A 1 107 ? 9.816 -12.900 -8.625 1.00 89.75 107 VAL A C 1
ATOM 837 O O . VAL A 1 107 ? 9.779 -12.210 -7.600 1.00 89.75 107 VAL A O 1
ATOM 840 N N . LYS A 1 108 ? 10.517 -14.037 -8.675 1.00 90.06 108 LYS A N 1
ATOM 841 C CA . LYS A 1 108 ? 11.286 -14.557 -7.542 1.00 90.06 108 LYS A CA 1
ATOM 842 C C . LYS A 1 108 ? 12.383 -13.587 -7.109 1.00 90.06 108 LYS A C 1
ATOM 844 O O . LYS A 1 108 ? 12.571 -13.389 -5.908 1.00 90.06 108 LYS A O 1
ATOM 849 N N . ALA A 1 109 ? 13.058 -12.933 -8.052 1.00 88.19 109 ALA A N 1
ATOM 850 C CA . ALA A 1 109 ? 14.059 -11.923 -7.731 1.00 88.19 109 ALA A CA 1
ATOM 851 C C . ALA A 1 109 ? 13.450 -10.738 -6.951 1.00 88.19 109 ALA A C 1
ATOM 853 O O . ALA A 1 109 ? 14.059 -10.290 -5.977 1.00 88.19 109 ALA A O 1
ATOM 854 N N . PHE A 1 110 ? 12.239 -10.279 -7.304 1.00 85.19 110 PHE A N 1
ATOM 855 C CA . PHE A 1 110 ? 11.522 -9.226 -6.560 1.00 85.19 110 PHE A CA 1
ATOM 856 C C . PHE A 1 110 ? 11.205 -9.614 -5.116 1.00 85.19 110 PHE A C 1
ATOM 858 O O . PHE A 1 110 ? 11.212 -8.747 -4.241 1.00 85.19 110 PHE A O 1
ATOM 865 N N . MET A 1 111 ? 10.971 -10.900 -4.858 1.00 84.75 111 MET A N 1
ATOM 866 C CA . MET A 1 111 ? 10.624 -11.414 -3.533 1.00 84.75 111 MET A CA 1
ATOM 867 C C . MET A 1 111 ? 11.846 -11.723 -2.663 1.00 84.75 111 MET A C 1
ATOM 869 O O . MET A 1 111 ? 11.842 -11.427 -1.470 1.00 84.75 111 MET A O 1
ATOM 873 N N . GLU A 1 112 ? 12.888 -12.328 -3.237 1.00 87.88 112 GLU A N 1
ATOM 874 C CA . GLU A 1 112 ? 14.060 -12.787 -2.480 1.00 87.88 112 GLU A CA 1
ATOM 875 C C . GLU A 1 112 ? 15.148 -11.717 -2.354 1.00 87.88 112 GLU A C 1
ATOM 877 O O . GLU A 1 112 ? 15.912 -11.725 -1.388 1.00 87.88 112 GLU A O 1
ATOM 882 N N . LYS A 1 113 ? 15.243 -10.808 -3.333 1.00 85.56 113 LYS A N 1
ATOM 883 C CA . LYS A 1 113 ? 16.326 -9.819 -3.445 1.00 85.56 113 LYS A CA 1
ATOM 884 C C . LYS A 1 113 ? 15.812 -8.412 -3.793 1.00 85.56 113 LYS A C 1
ATOM 886 O O . LYS A 1 113 ? 16.335 -7.772 -4.711 1.00 85.56 113 LYS A O 1
ATOM 891 N N . PRO A 1 114 ? 14.825 -7.875 -3.053 1.00 81.00 114 PRO A N 1
ATOM 892 C CA . PRO A 1 114 ? 14.221 -6.575 -3.362 1.00 81.00 114 PRO A CA 1
ATOM 893 C C . PRO A 1 114 ? 15.215 -5.401 -3.337 1.00 81.00 114 PRO A C 1
ATOM 895 O O . PRO A 1 114 ? 15.008 -4.382 -4.001 1.00 81.00 114 PRO A O 1
ATOM 898 N N . ASP A 1 115 ? 16.311 -5.520 -2.587 1.00 82.62 115 ASP A N 1
ATOM 899 C CA . ASP A 1 115 ? 17.345 -4.486 -2.51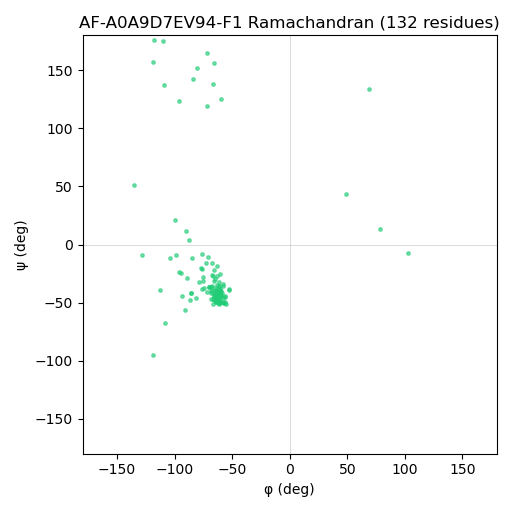3 1.00 82.62 115 ASP A CA 1
ATOM 900 C C . ASP A 1 115 ? 18.231 -4.445 -3.762 1.00 82.62 115 ASP A C 1
ATOM 902 O O . ASP A 1 115 ? 18.642 -3.360 -4.178 1.00 82.62 115 ASP A O 1
ATOM 906 N N . GLU A 1 116 ? 18.454 -5.588 -4.413 1.00 82.56 116 GLU A N 1
ATOM 907 C CA . GLU A 1 116 ? 19.300 -5.702 -5.608 1.00 82.56 116 GLU A CA 1
ATOM 908 C C . GLU A 1 116 ? 18.595 -5.173 -6.874 1.00 82.56 116 GLU A C 1
ATOM 910 O O . GLU A 1 116 ? 19.254 -4.783 -7.839 1.00 82.56 116 GLU A O 1
ATOM 915 N N . LEU A 1 117 ? 17.259 -5.095 -6.866 1.00 76.38 117 LEU A N 1
ATOM 916 C CA . LEU A 1 117 ? 16.461 -4.731 -8.038 1.00 76.38 117 LEU A CA 1
ATOM 917 C C . LEU A 1 117 ? 16.097 -3.249 -8.075 1.00 76.38 117 LEU A C 1
ATOM 919 O O . LEU A 1 117 ? 15.465 -2.714 -7.168 1.00 76.38 117 LEU A O 1
ATOM 923 N N . LYS A 1 118 ? 16.453 -2.559 -9.159 1.00 75.69 118 LYS A N 1
ATOM 924 C CA . LYS A 1 118 ? 16.108 -1.137 -9.341 1.00 75.69 118 LYS A CA 1
ATOM 925 C C . LYS A 1 118 ? 14.711 -0.909 -9.925 1.00 75.69 118 LYS A C 1
ATOM 927 O O . LYS A 1 118 ? 14.249 0.229 -9.878 1.00 75.69 118 LYS A O 1
ATOM 932 N N . GLY A 1 119 ? 14.065 -1.962 -10.425 1.00 82.88 119 GLY A N 1
ATOM 933 C CA . GLY A 1 119 ? 12.871 -1.880 -11.260 1.00 82.88 119 GLY A CA 1
ATOM 934 C C . GLY A 1 119 ? 13.199 -1.295 -12.634 1.00 82.88 119 GLY A C 1
ATOM 935 O O . GLY A 1 119 ? 13.910 -0.289 -12.746 1.00 82.88 119 GLY A O 1
ATOM 936 N N . GLU A 1 120 ? 12.703 -1.920 -13.690 1.00 88.44 120 GLU A N 1
ATOM 937 C CA . GLU A 1 120 ? 12.932 -1.479 -15.065 1.00 88.44 120 GLU A CA 1
ATOM 938 C C . GLU A 1 120 ? 11.970 -0.340 -15.419 1.00 88.44 120 GLU A C 1
ATOM 940 O O . GLU A 1 120 ? 12.402 0.735 -15.856 1.00 88.44 120 GLU A O 1
ATOM 945 N N . ASN A 1 121 ? 10.690 -0.508 -15.079 1.00 92.56 121 ASN A N 1
ATOM 946 C CA . ASN A 1 121 ? 9.630 0.473 -15.314 1.00 92.56 121 ASN A CA 1
ATOM 947 C C . ASN A 1 121 ? 9.106 1.139 -14.024 1.00 92.56 121 ASN A C 1
ATOM 949 O O . ASN A 1 121 ? 9.528 0.829 -12.903 1.00 92.56 121 ASN A O 1
ATOM 953 N N . SER A 1 122 ? 8.215 2.119 -14.171 1.00 95.50 122 SER A N 1
ATOM 954 C CA . SER A 1 122 ? 7.641 2.866 -13.043 1.00 95.50 122 SER A CA 1
ATOM 955 C C . SER A 1 122 ? 6.761 2.021 -12.116 1.00 95.50 122 SER A C 1
ATOM 957 O O . SER A 1 122 ? 6.760 2.289 -10.910 1.00 95.50 122 SER A O 1
ATOM 959 N N . ALA A 1 123 ? 6.067 0.996 -12.620 1.00 94.75 123 ALA A N 1
ATOM 960 C CA . ALA A 1 123 ? 5.281 0.073 -11.798 1.00 94.75 123 ALA A CA 1
ATOM 961 C C . ALA A 1 123 ? 6.172 -0.771 -10.873 1.00 94.75 123 ALA A C 1
ATOM 963 O O . ALA A 1 123 ? 5.949 -0.810 -9.659 1.00 94.75 123 ALA A O 1
ATOM 964 N N . GLU A 1 124 ? 7.245 -1.344 -11.414 1.00 93.62 124 GLU A N 1
ATOM 965 C CA . GLU A 1 124 ? 8.253 -2.081 -10.648 1.00 93.62 124 GLU A CA 1
ATOM 966 C C . GLU A 1 124 ? 8.953 -1.198 -9.614 1.00 93.62 124 GLU A C 1
ATOM 968 O O . GLU A 1 124 ? 9.100 -1.587 -8.457 1.00 93.62 124 GLU A O 1
ATOM 973 N N . LYS A 1 125 ? 9.338 0.028 -9.990 1.00 93.81 125 LYS A N 1
ATOM 974 C CA . LYS A 1 125 ? 9.955 0.992 -9.059 1.00 93.81 125 LYS A CA 1
ATOM 975 C C . LYS A 1 125 ? 9.018 1.341 -7.905 1.00 93.81 125 LYS A C 1
ATOM 977 O O . LYS A 1 125 ? 9.461 1.449 -6.758 1.00 93.81 125 LYS A O 1
ATOM 982 N N . LEU A 1 126 ? 7.726 1.512 -8.193 1.00 94.94 126 LEU A N 1
ATOM 983 C CA . LEU A 1 126 ? 6.718 1.764 -7.169 1.00 94.94 126 LEU A CA 1
ATOM 984 C C . LEU A 1 126 ? 6.554 0.546 -6.249 1.00 94.94 126 LEU A C 1
ATOM 986 O O . LEU A 1 126 ? 6.565 0.720 -5.029 1.00 94.94 126 LEU A O 1
ATOM 990 N N . PHE A 1 127 ? 6.500 -0.670 -6.798 1.00 94.12 127 PHE A N 1
ATOM 991 C CA . PHE A 1 127 ? 6.506 -1.906 -6.009 1.00 94.12 127 PHE A CA 1
ATOM 992 C C . PHE A 1 127 ? 7.740 -1.984 -5.091 1.00 94.12 127 PHE A C 1
ATOM 994 O O . PHE A 1 127 ? 7.602 -2.139 -3.872 1.00 94.12 127 PHE A O 1
ATOM 1001 N N . SER A 1 128 ? 8.941 -1.752 -5.636 1.00 91.44 128 SER A N 1
ATOM 1002 C CA . SER A 1 128 ? 10.200 -1.728 -4.879 1.00 91.44 128 SER A CA 1
ATOM 1003 C C . SER A 1 128 ? 10.194 -0.700 -3.741 1.00 91.44 128 SER A C 1
ATOM 1005 O O . SER A 1 128 ? 10.781 -0.933 -2.684 1.00 91.44 128 SER A O 1
ATOM 1007 N N . SER A 1 129 ? 9.519 0.441 -3.919 1.00 91.75 129 SER A N 1
ATOM 1008 C CA . SER A 1 129 ? 9.419 1.470 -2.875 1.00 91.75 129 SER A CA 1
ATOM 1009 C C . SER A 1 129 ? 8.613 1.021 -1.649 1.00 91.75 129 SER A C 1
ATOM 1011 O O . SER A 1 129 ? 8.865 1.505 -0.543 1.00 91.75 129 SER A O 1
ATOM 1013 N N . PHE A 1 130 ? 7.670 0.089 -1.829 1.00 92.00 130 PHE A N 1
ATOM 1014 C CA . PHE A 1 130 ? 6.857 -0.458 -0.745 1.00 92.00 130 PHE A CA 1
ATOM 1015 C C . PHE A 1 130 ? 7.542 -1.632 -0.045 1.00 92.00 130 PHE A C 1
ATOM 1017 O O . PHE A 1 130 ? 7.518 -1.694 1.183 1.00 92.00 130 PHE A O 1
ATOM 1024 N N . ILE A 1 131 ? 8.177 -2.536 -0.797 1.00 87.44 131 ILE A N 1
AT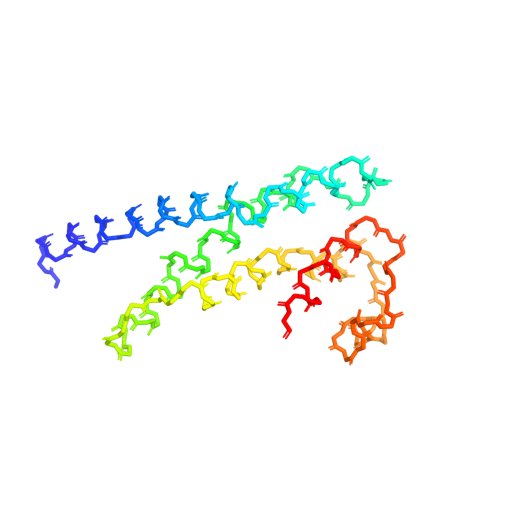OM 1025 C CA . ILE A 1 131 ? 8.810 -3.736 -0.226 1.00 87.44 131 ILE A CA 1
ATOM 1026 C C . ILE A 1 131 ? 10.070 -3.406 0.590 1.00 87.44 131 ILE A C 1
ATOM 1028 O O . ILE A 1 131 ? 10.254 -3.969 1.659 1.00 87.44 131 ILE A O 1
ATOM 1032 N N . ARG A 1 132 ? 10.876 -2.418 0.167 1.00 83.19 132 ARG A N 1
ATOM 1033 C CA . ARG A 1 132 ? 12.109 -1.997 0.870 1.00 83.19 132 ARG A CA 1
ATOM 1034 C C . ARG A 1 132 ? 11.873 -1.268 2.193 1.00 83.19 132 ARG A C 1
ATOM 1036 O O . ARG A 1 132 ? 12.816 -0.972 2.920 1.00 83.19 132 ARG A O 1
ATOM 1043 N N . LYS A 1 133 ? 10.630 -0.884 2.490 1.00 69.44 133 LYS A N 1
ATOM 1044 C CA . LYS A 1 133 ? 10.279 -0.229 3.760 1.00 69.44 133 LYS A CA 1
ATOM 1045 C C . LYS A 1 133 ? 9.880 -1.229 4.858 1.00 69.44 133 LYS A C 1
ATOM 10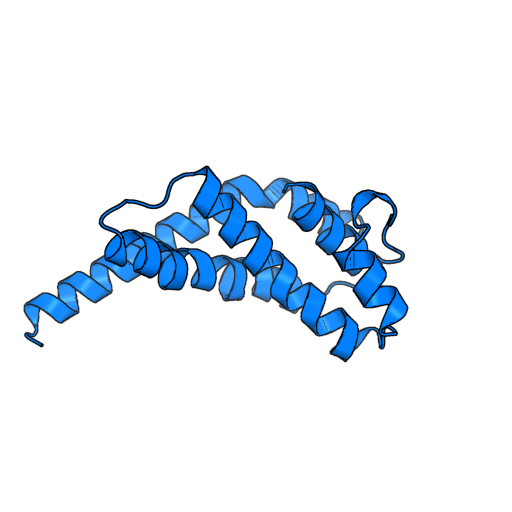47 O O . LYS A 1 133 ? 9.384 -0.802 5.908 1.00 69.44 133 LYS A O 1
ATOM 1052 N N . HIS A 1 134 ? 10.120 -2.520 4.628 1.00 55.12 134 HIS A N 1
ATOM 1053 C CA . HIS A 1 134 ? 9.953 -3.629 5.566 1.00 55.12 134 HIS A CA 1
ATOM 1054 C C . HIS A 1 134 ? 11.237 -4.424 5.720 1.00 55.12 134 HIS A C 1
ATOM 1056 O O . HIS A 1 134 ? 11.429 -4.918 6.855 1.00 55.12 134 HIS A O 1
#

Foldseek 3Di:
DDPVVVVVVVVLLVVLLVVQLVVCCVPCVVLVVVLVVQAPPPDDPVLVCQLRPNQLRCQCSPVVQVVQVVVVHGDDPVNNLLSSLVSSLPVLLVCVVVPVVHDPVRSVCCVPPLPVDCDPGSSSNSNSVSVVVD

Secondary structure (DSSP, 8-state):
--HHHHHHHHHHHHHHHHHHHHHHHHHTHHHHHHHHHT--SS--HHHHHIIIIIHHHHIIIIIIHHHHHHTTSPPPHHHHHHHHHHHHHHHHHHHHHHTT---HHHHHHHHH-TTT---SSHHHHHHHHHHTT-

Sequence (134 aa):
MTIFNAVKTISSLLSSIKKQHRFIATELDEILATAKRSNDGSLDASDFKKITHYYGLAVPAILGDSICALRGFKMTKKERLALTYQGAMTGLFDDFFDKFDMSDEQVKAFMEKPDELKGENSAEKLFSSFIRKH

Solvent-accessible surface area (backbone atoms only — not comparable to full-atom values): 7276 Å² total; per-residue (Å²): 135,56,72,69,57,52,53,53,51,53,54,51,44,56,50,31,40,56,51,32,48,52,46,46,63,66,74,40,41,68,62,52,53,49,43,64,76,61,49,77,70,69,58,55,74,64,56,57,41,35,26,61,70,37,37,22,23,46,42,29,25,48,55,44,43,49,54,24,51,76,73,74,43,79,71,47,72,66,58,44,50,51,36,28,35,52,20,34,35,46,64,54,56,53,35,38,57,77,72,63,68,53,50,72,69,58,56,46,42,58,72,78,39,48,86,81,52,75,44,93,50,35,44,46,34,50,38,43,62,43,61,75,77,111

pLDDT: mean 92.24, std 6.78, range [55.12, 98.12]

Mean predicted aligned error: 4.14 Å

Radius of gyration: 16.55 Å; Cα contacts (8 Å, |Δi|>4): 123; chains: 1; bounding box: 49×29×41 Å